Protein AF-R5NSR8-F1 (afdb_monomer_lite)

Sequence (95 aa):
MESEKLISYSVSPELLKSINMSAEELDNYLKEKMGTIYYLGDNPVTRGEHANCIEMCKDKYTDSDGNKIKGRGACKANCWVDTIVEVLKSIAQVA

Secondary structure (DSSP, 8-state):
------------HHHHHHTT--HHHHHHHHHHHH--EEEETTEEEE-SHHHHHHHHHHHHTB-TTSPBPTTHHHHHHHHHHHHHHHHHHHHHHH-

Foldseek 3Di:
DDDPDPPDDDDDPVLCVLLVHDPVRVVVVCCAACFDQDCPDPDGDGPHPLVVQLVVLQVVQADPVRDGHPPSVVSNVVSVVVSVVVSVVSSVVSD

Radius of gyration: 15.85 Å; chains: 1; bounding box: 38×28×38 Å

pLDDT: mean 74.24, std 16.62, range [34.56, 95.94]

Structure (mmCIF, N/CA/C/O backbone):
data_AF-R5NSR8-F1
#
_entry.id   AF-R5NSR8-F1
#
loop_
_atom_site.group_PDB
_atom_site.id
_atom_site.type_symbol
_atom_site.label_atom_id
_atom_site.label_alt_id
_atom_site.label_comp_id
_atom_site.label_asym_id
_atom_site.label_entity_id
_atom_site.label_seq_id
_atom_site.pdbx_PDB_ins_code
_atom_site.Cartn_x
_atom_site.Cartn_y
_atom_site.Cartn_z
_atom_site.occupancy
_atom_site.B_iso_or_equiv
_atom_site.auth_seq_id
_atom_site.auth_comp_id
_atom_site.auth_asym_id
_atom_site.auth_atom_id
_atom_site.pdbx_PDB_model_num
ATOM 1 N N . MET A 1 1 ? 8.046 17.021 -10.088 1.00 34.56 1 MET A N 1
ATOM 2 C CA . MET A 1 1 ? 6.894 16.103 -10.169 1.00 34.56 1 MET A CA 1
ATOM 3 C C . MET A 1 1 ? 6.358 16.003 -8.756 1.00 34.56 1 MET A C 1
ATOM 5 O O . MET A 1 1 ? 7.023 15.402 -7.922 1.00 34.56 1 MET A O 1
ATOM 9 N N . GLU A 1 2 ? 5.296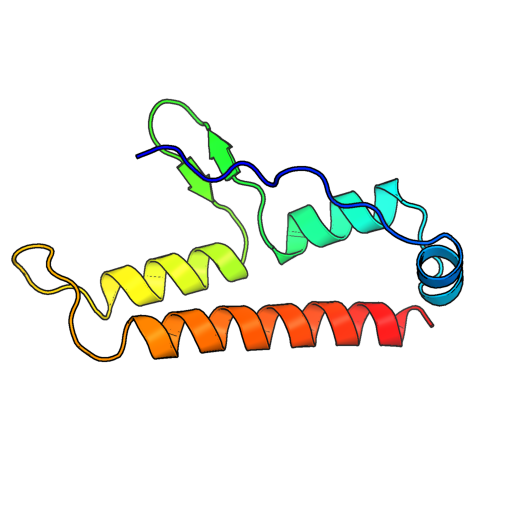 16.746 -8.448 1.00 39.72 2 GLU A N 1
ATOM 10 C CA . GLU A 1 2 ? 4.698 16.753 -7.109 1.00 39.72 2 GLU A CA 1
ATOM 11 C C . GLU A 1 2 ? 4.224 15.338 -6.784 1.00 39.72 2 GLU A C 1
ATOM 13 O O . GLU A 1 2 ? 3.415 14.757 -7.501 1.00 39.72 2 GLU A O 1
ATOM 18 N N . SER A 1 3 ? 4.795 14.753 -5.736 1.00 42.62 3 SER A N 1
ATOM 19 C CA . SER A 1 3 ? 4.250 13.563 -5.101 1.00 42.62 3 SER A CA 1
ATOM 20 C C . SER A 1 3 ? 2.825 13.888 -4.671 1.00 42.62 3 SER A C 1
ATOM 22 O O . SER A 1 3 ? 2.640 14.798 -3.858 1.00 42.62 3 SER A O 1
ATOM 24 N N . GLU A 1 4 ? 1.841 13.174 -5.214 1.00 43.44 4 GLU A N 1
ATOM 25 C CA . GLU A 1 4 ? 0.463 13.209 -4.732 1.00 43.44 4 GLU A CA 1
ATOM 26 C C . GLU A 1 4 ? 0.484 12.833 -3.245 1.00 43.44 4 GLU A C 1
ATOM 28 O O . GLU A 1 4 ? 0.555 11.665 -2.864 1.00 43.44 4 GLU A O 1
ATOM 33 N N . LYS A 1 5 ? 0.511 13.857 -2.383 1.00 42.22 5 LYS A N 1
ATOM 34 C CA . LYS A 1 5 ? 0.212 13.718 -0.961 1.00 42.22 5 LYS A CA 1
ATOM 35 C C . LYS A 1 5 ? -1.142 13.031 -0.892 1.00 42.22 5 LYS A C 1
ATOM 37 O O . LYS A 1 5 ? -2.056 13.482 -1.570 1.00 42.22 5 LYS A O 1
ATOM 42 N N . LEU A 1 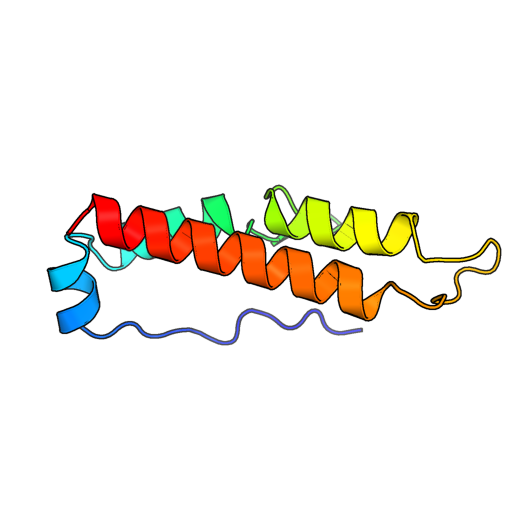6 ? -1.281 11.994 -0.068 1.00 46.19 6 LEU A N 1
ATOM 43 C CA . LEU A 1 6 ? -2.593 11.478 0.321 1.00 46.19 6 LEU A CA 1
ATOM 44 C C . LEU A 1 6 ? -3.443 12.669 0.787 1.00 46.19 6 LEU A C 1
ATOM 46 O O . LEU A 1 6 ? -3.215 13.237 1.857 1.00 46.19 6 LEU A O 1
ATOM 50 N N . ILE A 1 7 ? -4.356 13.101 -0.082 1.00 50.16 7 ILE A N 1
ATOM 51 C CA . ILE A 1 7 ? -5.238 14.245 0.119 1.00 50.16 7 ILE A CA 1
ATOM 52 C C . ILE A 1 7 ? -6.341 13.734 1.042 1.00 50.16 7 ILE A C 1
ATOM 54 O O . ILE A 1 7 ? -7.371 13.314 0.550 1.00 50.16 7 ILE A O 1
ATOM 58 N N . SER A 1 8 ? -6.065 13.639 2.347 1.00 54.91 8 SER A N 1
ATOM 59 C CA . SER A 1 8 ? -7.011 13.341 3.442 1.00 54.91 8 SER A CA 1
ATOM 60 C C . SER A 1 8 ? -8.131 12.322 3.145 1.00 54.91 8 SER A C 1
ATOM 62 O O . SER A 1 8 ? -9.087 12.617 2.432 1.00 54.91 8 SER A O 1
ATOM 64 N N . TYR A 1 9 ? -8.109 11.163 3.797 1.00 66.50 9 TYR A N 1
ATOM 65 C CA . TYR A 1 9 ? -9.250 10.246 3.779 1.00 66.50 9 TYR A CA 1
ATOM 66 C C . TYR A 1 9 ? -10.129 10.455 5.022 1.00 66.50 9 TYR A C 1
ATOM 68 O O . TYR A 1 9 ? -9.653 10.893 6.069 1.00 66.50 9 TYR A O 1
ATOM 76 N N . SER A 1 10 ? -11.418 10.144 4.906 1.00 65.69 10 SER A N 1
ATOM 77 C CA . SER A 1 10 ? -12.342 10.052 6.034 1.00 65.69 10 SER A CA 1
ATOM 78 C C . SER A 1 10 ? -13.006 8.680 6.025 1.00 65.69 10 SER A C 1
ATOM 80 O O . SER A 1 10 ? -13.248 8.092 4.971 1.00 65.69 10 SER A O 1
ATOM 82 N N . VAL A 1 11 ? -13.255 8.146 7.216 1.00 76.50 11 VAL A N 1
ATOM 83 C CA . VAL A 1 11 ? -13.817 6.807 7.418 1.00 76.50 11 VAL A CA 1
ATOM 84 C C . VAL A 1 11 ? -15.113 6.964 8.193 1.00 76.50 11 VAL A C 1
ATOM 86 O O . VAL A 1 11 ? -15.170 7.744 9.145 1.00 76.50 11 VAL A O 1
ATOM 89 N N . SER A 1 12 ? -16.166 6.264 7.773 1.00 80.62 12 SER A N 1
ATOM 90 C CA . SER A 1 12 ? -17.456 6.372 8.451 1.00 80.62 12 SER A CA 1
ATOM 91 C C . SER A 1 12 ? -17.418 5.681 9.827 1.00 80.62 12 SER A C 1
ATOM 93 O O . SER A 1 12 ? -16.724 4.668 9.988 1.00 80.62 12 SER A O 1
ATOM 95 N N . PRO A 1 13 ? -18.165 6.182 10.830 1.00 81.56 13 PRO A N 1
ATOM 96 C CA . PRO A 1 13 ? -18.256 5.542 12.144 1.00 81.56 13 PRO A CA 1
ATOM 97 C C . PRO A 1 13 ? -18.754 4.092 12.084 1.00 81.56 13 PRO A C 1
ATOM 99 O O . PRO A 1 13 ? -18.352 3.263 12.896 1.00 81.56 13 PRO A O 1
ATOM 102 N N . GLU A 1 14 ? -19.614 3.769 11.116 1.00 82.44 14 GLU A N 1
ATOM 103 C CA . GLU A 1 14 ? -20.147 2.422 10.899 1.00 82.44 14 GLU A CA 1
ATOM 104 C C . GLU A 1 14 ? -19.052 1.457 10.456 1.00 82.44 14 GLU A C 1
ATOM 106 O O . GLU A 1 14 ? -19.025 0.319 10.924 1.00 82.44 14 GLU A O 1
ATOM 111 N N . LEU A 1 15 ? -18.135 1.907 9.594 1.00 78.50 15 LEU A N 1
ATOM 112 C CA . LEU A 1 15 ? -16.995 1.101 9.182 1.00 78.50 15 LEU A CA 1
ATOM 113 C C . LEU A 1 15 ? -16.057 0.870 10.369 1.00 78.50 15 LEU A C 1
ATOM 115 O O . LEU A 1 15 ? -15.765 -0.280 10.663 1.00 78.50 15 LEU A O 1
ATOM 119 N N . LEU A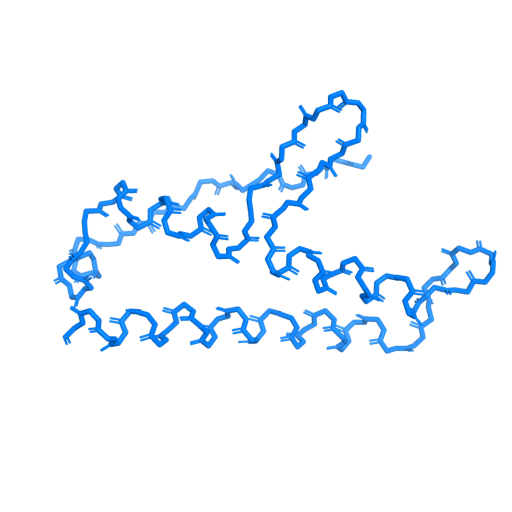 1 16 ? -15.682 1.919 11.111 1.00 82.00 16 LEU A N 1
ATOM 120 C CA . LEU A 1 16 ? -14.843 1.801 12.317 1.00 82.00 16 LEU A CA 1
ATOM 121 C C . LEU A 1 16 ? -15.435 0.828 13.348 1.00 82.00 16 LEU A C 1
ATOM 123 O O . LEU A 1 16 ? -14.731 -0.018 13.895 1.00 82.00 16 LEU A O 1
ATOM 127 N N . LYS A 1 17 ? -16.755 0.898 13.556 1.00 82.06 17 LYS A N 1
ATOM 128 C CA . LYS A 1 17 ? -17.485 -0.037 14.416 1.00 82.06 17 LYS A CA 1
ATOM 129 C C . LYS A 1 17 ? -17.464 -1.467 13.872 1.00 82.06 17 LYS A C 1
ATOM 131 O O . LYS A 1 17 ? -17.313 -2.398 14.653 1.00 82.06 17 LYS A O 1
ATOM 136 N N . SER A 1 18 ? -17.635 -1.639 12.563 1.00 79.25 18 SER A N 1
ATOM 137 C CA . SER A 1 18 ? -17.666 -2.962 11.921 1.00 79.25 18 SER A CA 1
ATOM 138 C C . SER A 1 18 ? -16.306 -3.649 11.942 1.00 79.25 18 SER A C 1
ATOM 140 O O . SER A 1 18 ? -16.248 -4.864 12.035 1.00 79.25 18 SER A O 1
ATOM 142 N N . ILE A 1 19 ? -15.223 -2.875 11.869 1.00 79.56 19 ILE A N 1
ATOM 143 C CA . ILE A 1 19 ? -13.850 -3.389 11.898 1.00 79.56 19 ILE A CA 1
ATOM 144 C C . ILE A 1 19 ? -13.240 -3.345 13.297 1.00 79.56 19 ILE A C 1
ATOM 146 O O . ILE A 1 19 ? -12.040 -3.533 13.415 1.00 79.56 19 ILE A O 1
ATOM 150 N N . ASN A 1 20 ? -14.028 -3.010 14.325 1.00 84.00 20 ASN A N 1
ATOM 151 C CA . ASN A 1 20 ? -13.609 -2.876 15.722 1.00 84.00 20 ASN A CA 1
ATOM 152 C C . ASN A 1 20 ? -12.243 -2.173 15.910 1.00 84.00 20 ASN A C 1
ATOM 154 O O . ASN A 1 20 ? -11.407 -2.612 16.697 1.00 84.00 20 ASN A O 1
ATOM 158 N N . MET A 1 21 ? -12.021 -1.079 15.173 1.00 83.81 21 MET A N 1
ATOM 159 C CA . MET A 1 21 ? -10.828 -0.234 15.284 1.00 83.81 21 MET A CA 1
ATOM 160 C C . MET A 1 21 ? -11.240 1.216 15.502 1.00 83.81 21 MET A C 1
ATOM 162 O O . MET A 1 21 ? -12.204 1.712 14.912 1.00 83.81 21 MET A O 1
ATOM 166 N N . SER A 1 22 ? -10.465 1.932 16.305 1.00 86.31 22 SER A N 1
ATOM 167 C CA . SER A 1 22 ? -10.476 3.390 16.299 1.00 86.31 22 SER A CA 1
ATOM 168 C C . SER A 1 22 ? -9.923 3.935 14.978 1.00 86.31 22 SER A C 1
ATOM 170 O O . SER A 1 22 ? -9.216 3.255 14.231 1.00 86.31 22 SER A O 1
ATOM 172 N N . ALA A 1 23 ? -10.223 5.202 14.689 1.00 80.19 23 ALA A N 1
ATOM 173 C CA . ALA A 1 23 ? -9.680 5.876 13.511 1.00 80.19 23 ALA A CA 1
ATOM 174 C C . ALA A 1 23 ? -8.139 5.907 13.514 1.00 80.19 23 ALA A C 1
ATOM 176 O O . ALA A 1 23 ? -7.527 5.799 12.457 1.00 80.19 23 ALA A O 1
ATOM 177 N N . GLU A 1 24 ? -7.518 6.021 14.692 1.00 83.44 24 GLU A N 1
ATOM 178 C CA . GLU A 1 24 ? -6.061 6.017 14.849 1.00 83.44 24 GLU A CA 1
ATOM 179 C C . GLU A 1 24 ? -5.455 4.629 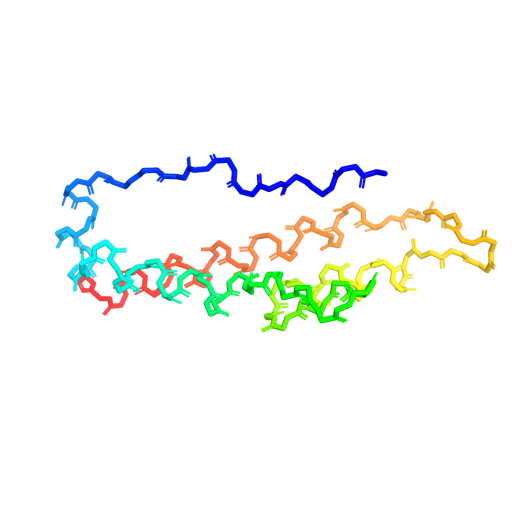14.601 1.00 83.44 24 GLU A C 1
ATOM 181 O O . GLU A 1 24 ? -4.443 4.511 13.912 1.00 83.44 24 GLU A O 1
ATOM 186 N N . GLU A 1 25 ? -6.083 3.564 15.108 1.00 81.56 25 GLU A N 1
ATOM 187 C CA . GLU A 1 25 ? -5.640 2.187 14.852 1.00 81.56 25 GLU A CA 1
ATOM 188 C C . GLU A 1 25 ? -5.728 1.841 13.367 1.00 81.56 25 GLU A C 1
ATOM 190 O O . GLU A 1 25 ? -4.771 1.305 12.808 1.00 81.56 25 GLU A O 1
ATOM 195 N N . LEU A 1 26 ? -6.829 2.215 12.709 1.00 79.00 26 LEU A N 1
ATOM 196 C CA . LEU A 1 26 ? -6.977 2.038 11.268 1.00 79.00 26 LEU A CA 1
ATOM 197 C C . LEU A 1 26 ? -5.930 2.846 10.487 1.00 79.00 26 LEU A C 1
ATOM 199 O O . LEU A 1 26 ? -5.355 2.336 9.529 1.00 79.00 26 LEU A O 1
ATOM 203 N N . ASP A 1 27 ? -5.649 4.086 10.891 1.00 77.62 27 ASP A N 1
ATOM 204 C CA . ASP A 1 27 ? -4.641 4.925 10.240 1.00 77.62 27 ASP A CA 1
ATOM 205 C C . ASP A 1 27 ? -3.239 4.318 10.340 1.00 77.62 27 ASP A C 1
ATOM 207 O O . ASP A 1 27 ? -2.535 4.197 9.337 1.00 77.62 27 ASP A O 1
ATOM 211 N N . ASN A 1 28 ? -2.850 3.867 11.532 1.00 76.44 28 ASN A N 1
ATOM 212 C CA . ASN A 1 28 ? -1.576 3.185 11.740 1.00 76.44 28 ASN A CA 1
ATOM 213 C C . ASN A 1 28 ? -1.502 1.872 10.950 1.00 76.44 28 ASN A C 1
ATOM 215 O O . ASN A 1 28 ? -0.474 1.591 10.331 1.00 76.44 28 ASN A O 1
ATOM 219 N N . TYR A 1 29 ? -2.601 1.117 10.897 1.00 75.50 29 TYR A N 1
ATOM 220 C CA . TYR A 1 29 ? -2.698 -0.113 10.118 1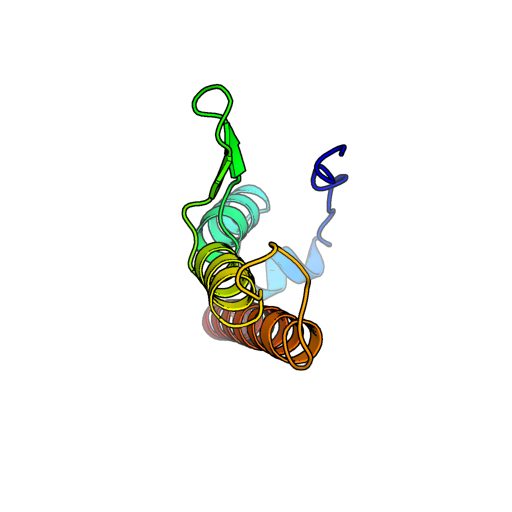.00 75.50 29 TYR A CA 1
ATOM 221 C C . TYR A 1 29 ? -2.509 0.133 8.614 1.00 75.50 29 TYR A C 1
ATOM 223 O O . TYR A 1 29 ? -1.694 -0.519 7.957 1.00 75.50 29 TYR A O 1
ATOM 231 N N . LEU A 1 30 ? -3.220 1.117 8.058 1.00 74.75 30 LEU A N 1
ATOM 232 C CA . LEU A 1 30 ? -3.097 1.496 6.651 1.00 74.75 30 LEU A CA 1
ATOM 233 C C . LEU A 1 30 ? -1.692 2.014 6.333 1.00 74.75 30 LEU A C 1
ATOM 235 O O . LEU A 1 30 ? -1.139 1.670 5.289 1.00 74.75 30 LEU A O 1
ATOM 239 N N . LYS A 1 31 ? -1.079 2.790 7.232 1.00 73.44 31 LYS A N 1
ATOM 240 C CA . LYS A 1 31 ? 0.312 3.246 7.091 1.00 73.44 31 LYS A CA 1
ATOM 241 C C . LYS A 1 31 ? 1.304 2.084 7.061 1.00 73.44 31 LYS A C 1
ATOM 243 O O . LYS A 1 31 ? 2.224 2.111 6.249 1.00 73.44 31 LYS A O 1
ATOM 248 N N . GLU A 1 32 ? 1.113 1.063 7.896 1.00 71.69 32 GLU A N 1
ATOM 249 C CA . GLU A 1 32 ? 1.942 -0.147 7.889 1.00 71.69 32 GLU A CA 1
ATOM 250 C C . GLU A 1 32 ? 1.788 -0.922 6.570 1.00 71.69 32 GLU A C 1
ATOM 252 O O . GLU A 1 32 ? 2.783 -1.242 5.917 1.00 71.69 32 GLU A O 1
ATOM 257 N N . LYS A 1 33 ? 0.548 -1.201 6.147 1.00 70.06 33 LYS A N 1
ATOM 258 C CA . LYS A 1 33 ? 0.275 -2.076 4.994 1.00 70.06 33 LYS A CA 1
ATOM 259 C C . LYS A 1 33 ? 0.477 -1.408 3.641 1.00 70.06 33 LYS A C 1
ATOM 261 O O . LYS A 1 33 ? 1.036 -2.015 2.729 1.00 70.06 33 LYS A O 1
ATOM 266 N N . MET A 1 34 ? 0.051 -0.157 3.495 1.00 68.75 34 MET A N 1
ATOM 267 C CA . MET A 1 34 ? 0.246 0.593 2.250 1.00 68.75 34 MET A CA 1
ATOM 268 C C . MET A 1 34 ? 1.649 1.207 2.160 1.00 68.75 34 MET A C 1
ATOM 270 O O . MET A 1 34 ? 2.116 1.536 1.068 1.00 68.75 34 MET A O 1
ATOM 274 N N . GLY A 1 35 ? 2.342 1.310 3.296 1.00 62.22 35 GLY A N 1
ATOM 275 C CA . GLY A 1 35 ? 3.616 1.993 3.431 1.00 62.22 35 GLY A CA 1
ATOM 276 C C . GLY A 1 35 ? 3.444 3.500 3.596 1.00 62.22 35 GLY A C 1
ATOM 277 O O . GLY A 1 35 ? 2.716 4.165 2.860 1.00 62.22 35 GLY A O 1
ATOM 278 N N . THR A 1 36 ? 4.178 4.070 4.541 1.00 55.12 36 THR A N 1
ATOM 279 C CA . THR A 1 36 ? 4.392 5.512 4.647 1.00 55.12 36 THR A CA 1
ATOM 280 C C . THR A 1 36 ? 5.546 5.939 3.742 1.00 55.12 36 THR A C 1
ATOM 282 O O . THR A 1 36 ? 6.609 5.313 3.709 1.00 55.12 36 THR A O 1
ATOM 285 N N . ILE A 1 37 ? 5.356 7.038 3.008 1.00 52.81 37 ILE A N 1
ATOM 286 C CA . ILE A 1 37 ? 6.462 7.754 2.366 1.00 52.81 37 ILE A CA 1
ATOM 287 C C . ILE A 1 37 ? 7.216 8.483 3.483 1.00 52.81 37 ILE A C 1
ATOM 289 O O . ILE A 1 37 ? 6.727 9.486 4.005 1.00 52.81 37 ILE A O 1
ATOM 293 N N . TYR A 1 38 ? 8.397 7.995 3.859 1.00 49.06 38 TYR A N 1
ATOM 294 C CA . TYR A 1 38 ? 9.327 8.767 4.679 1.00 49.06 38 TYR A CA 1
ATOM 295 C C . TYR A 1 38 ? 10.245 9.561 3.753 1.00 49.06 38 TYR A C 1
ATOM 297 O O . TYR A 1 38 ? 10.938 8.986 2.915 1.00 49.06 38 TYR A O 1
ATOM 305 N N . TYR A 1 39 ? 10.291 10.880 3.917 1.00 44.84 39 TYR A N 1
ATOM 306 C CA . TYR A 1 39 ? 11.353 11.690 3.323 1.00 44.84 39 TYR A CA 1
ATOM 307 C C . TYR A 1 39 ? 12.550 11.671 4.276 1.00 44.84 39 TYR A C 1
ATOM 309 O O . TYR A 1 39 ? 12.577 12.398 5.267 1.00 44.84 39 TYR A O 1
ATOM 317 N N . LEU A 1 40 ? 13.527 10.805 4.002 1.00 42.72 40 LEU A N 1
ATOM 318 C CA . LEU A 1 40 ? 14.855 10.867 4.616 1.00 42.72 40 LEU A CA 1
ATOM 319 C C . LEU A 1 40 ? 15.776 11.594 3.627 1.00 42.72 40 LEU A C 1
ATOM 321 O O . LEU A 1 40 ? 16.473 10.968 2.831 1.00 42.72 40 LEU A O 1
ATOM 325 N N . GLY A 1 41 ? 15.724 12.928 3.638 1.00 59.03 41 GLY A N 1
ATOM 326 C CA . GLY A 1 41 ? 16.417 13.767 2.651 1.00 59.03 41 GLY A CA 1
ATOM 327 C C . GLY A 1 41 ? 15.729 13.757 1.279 1.00 59.03 41 GLY A C 1
ATOM 328 O O . GLY A 1 41 ? 14.504 13.687 1.203 1.00 59.03 41 GLY A O 1
ATOM 329 N N . ASP A 1 42 ? 16.512 13.811 0.198 1.00 46.88 42 ASP A N 1
ATOM 330 C CA . ASP A 1 42 ? 16.009 13.915 -1.187 1.00 46.88 42 ASP A CA 1
ATOM 331 C C . ASP A 1 42 ? 15.454 12.599 -1.759 1.00 46.88 42 ASP A C 1
ATOM 333 O O . ASP A 1 42 ? 14.936 12.568 -2.877 1.00 46.88 42 ASP A O 1
ATOM 337 N N . ASN A 1 43 ? 15.542 11.502 -1.002 1.00 43.03 43 ASN A N 1
ATOM 338 C CA . ASN A 1 43 ? 15.085 10.191 -1.439 1.00 43.03 43 ASN A CA 1
ATOM 339 C C . ASN A 1 43 ? 13.826 9.785 -0.660 1.00 43.03 43 ASN A C 1
ATOM 341 O O . ASN A 1 43 ? 13.896 9.610 0.562 1.00 43.03 43 ASN A O 1
ATOM 345 N N . PRO A 1 44 ? 12.674 9.601 -1.330 1.00 50.66 44 PRO A N 1
ATOM 346 C CA . PRO A 1 44 ? 11.511 9.016 -0.686 1.00 50.66 44 PRO A CA 1
ATOM 347 C C . PRO A 1 44 ? 11.835 7.560 -0.342 1.00 50.66 44 PRO A C 1
ATOM 349 O O . PRO A 1 44 ? 11.946 6.708 -1.221 1.00 50.66 44 PRO A O 1
ATOM 352 N N . VAL A 1 45 ? 11.988 7.261 0.946 1.00 54.22 45 VAL A N 1
ATOM 353 C CA . VAL A 1 45 ? 12.098 5.887 1.427 1.00 54.22 45 VAL A CA 1
ATOM 354 C C . VAL A 1 45 ? 10.680 5.407 1.691 1.00 54.22 45 VAL A C 1
ATOM 356 O O . VAL A 1 45 ? 10.070 5.709 2.715 1.00 54.22 45 VAL A O 1
ATOM 359 N N . THR A 1 46 ? 10.126 4.679 0.732 1.00 53.19 46 THR A N 1
ATOM 360 C CA . THR A 1 46 ? 8.867 3.961 0.918 1.00 53.19 46 THR A CA 1
ATOM 361 C C . THR A 1 46 ? 9.196 2.603 1.534 1.00 53.19 46 THR A C 1
ATOM 363 O O . THR A 1 46 ? 9.905 1.811 0.924 1.00 53.19 46 THR A O 1
ATOM 366 N N . ARG A 1 47 ? 8.757 2.334 2.770 1.00 60.88 47 ARG A N 1
ATOM 367 C CA . ARG A 1 47 ? 8.995 1.041 3.452 1.00 60.88 47 ARG A CA 1
ATOM 368 C C . ARG A 1 47 ? 7.686 0.314 3.756 1.00 60.88 47 ARG A C 1
ATOM 370 O O . ARG A 1 47 ? 7.363 0.088 4.913 1.00 60.88 47 ARG A O 1
ATOM 377 N N . GLY A 1 48 ? 6.944 -0.051 2.715 1.00 68.06 48 GLY A N 1
ATOM 378 C CA . GLY A 1 48 ? 5.773 -0.928 2.819 1.00 68.06 48 GLY A CA 1
ATOM 379 C C . GLY A 1 48 ? 5.716 -1.902 1.647 1.00 68.06 48 GLY A C 1
ATOM 380 O O . GLY A 1 48 ? 6.274 -1.620 0.584 1.00 68.06 48 GLY A O 1
ATOM 381 N N . GLU A 1 49 ? 5.058 -3.047 1.834 1.00 76.44 49 GLU A N 1
ATOM 382 C CA . GLU A 1 49 ? 4.981 -4.113 0.822 1.00 76.44 49 GLU A CA 1
ATOM 383 C C . GLU A 1 49 ? 4.380 -3.614 -0.498 1.00 76.44 49 GLU A C 1
ATOM 385 O O . GLU A 1 49 ? 4.911 -3.910 -1.571 1.00 76.44 49 GLU A O 1
ATOM 390 N N . HIS A 1 50 ? 3.345 -2.770 -0.425 1.00 82.44 50 HIS A N 1
ATOM 391 C CA . HIS A 1 50 ? 2.742 -2.158 -1.607 1.00 82.44 50 HIS A CA 1
ATOM 392 C C . HIS A 1 50 ? 3.749 -1.308 -2.393 1.00 82.44 50 HIS A C 1
ATOM 394 O O . HIS A 1 50 ? 3.918 -1.477 -3.600 1.00 82.44 50 HIS A O 1
ATOM 400 N N . ALA A 1 51 ? 4.459 -0.406 -1.718 1.00 79.75 51 ALA A N 1
ATOM 401 C CA . ALA A 1 51 ? 5.401 0.479 -2.387 1.00 79.75 51 ALA A CA 1
ATOM 402 C C . ALA A 1 51 ? 6.601 -0.273 -2.982 1.00 79.75 51 ALA A C 1
ATOM 404 O O . ALA A 1 51 ? 7.018 0.032 -4.101 1.00 79.75 51 ALA A O 1
ATOM 405 N N . ASN A 1 52 ? 7.089 -1.309 -2.290 1.00 82.81 52 ASN A N 1
ATOM 406 C CA . ASN A 1 52 ? 8.098 -2.218 -2.832 1.00 82.81 52 ASN A CA 1
ATOM 407 C C . ASN A 1 52 ? 7.595 -2.895 -4.113 1.00 82.81 52 ASN A C 1
ATOM 409 O O . ASN A 1 52 ? 8.318 -2.943 -5.106 1.00 82.81 52 ASN A O 1
ATOM 413 N N . CYS A 1 53 ? 6.339 -3.353 -4.133 1.00 86.88 53 CYS A N 1
ATOM 414 C CA . CYS A 1 53 ? 5.721 -3.914 -5.335 1.00 86.88 53 CYS A CA 1
ATOM 415 C C . CYS A 1 53 ? 5.703 -2.895 -6.492 1.00 86.88 53 CYS A C 1
ATOM 417 O O . CYS A 1 53 ? 6.077 -3.219 -7.622 1.00 86.88 53 CYS A O 1
ATOM 419 N N . ILE A 1 54 ? 5.345 -1.635 -6.218 1.00 87.94 54 ILE A N 1
ATOM 420 C CA . ILE A 1 54 ? 5.315 -0.567 -7.229 1.00 87.94 54 ILE A CA 1
ATOM 421 C C . ILE A 1 54 ? 6.710 -0.258 -7.797 1.00 87.94 54 ILE A C 1
ATOM 423 O O . ILE A 1 54 ? 6.829 -0.079 -9.018 1.00 87.94 54 ILE A O 1
ATOM 427 N N . GLU A 1 55 ? 7.751 -0.204 -6.959 1.00 87.06 55 GLU A N 1
ATOM 428 C CA . GLU A 1 55 ? 9.133 0.002 -7.418 1.00 87.06 55 GLU A CA 1
ATOM 429 C C . GLU A 1 55 ? 9.653 -1.212 -8.196 1.00 87.06 55 GLU A C 1
ATOM 431 O O . GLU A 1 55 ? 10.182 -1.042 -9.291 1.00 87.06 55 GLU A O 1
ATOM 436 N N . MET A 1 56 ? 9.362 -2.442 -7.764 1.00 89.44 56 MET A N 1
ATOM 437 C CA . MET A 1 56 ? 9.691 -3.640 -8.549 1.00 89.44 56 MET A CA 1
ATOM 438 C C . MET A 1 56 ? 9.039 -3.624 -9.938 1.00 89.44 56 MET A C 1
ATOM 440 O O . MET A 1 56 ? 9.649 -4.032 -10.928 1.00 89.44 56 MET A O 1
ATOM 444 N N . CYS A 1 57 ? 7.806 -3.119 -10.056 1.00 91.25 57 CYS A N 1
ATOM 445 C CA . CYS A 1 57 ? 7.164 -2.925 -11.355 1.00 91.25 57 CYS A CA 1
ATOM 446 C C . CYS A 1 57 ? 7.866 -1.870 -12.216 1.00 91.25 57 CYS A C 1
ATOM 448 O O . CYS A 1 57 ? 7.806 -1.940 -13.443 1.00 91.25 57 CYS A O 1
ATOM 450 N N . LYS A 1 58 ? 8.484 -0.856 -11.609 1.00 88.50 58 LYS A N 1
ATOM 451 C CA . LYS A 1 58 ? 9.302 0.119 -12.330 1.00 88.50 58 LYS A CA 1
ATOM 452 C C . LYS A 1 58 ? 10.595 -0.535 -12.800 1.00 88.50 58 LYS A C 1
ATOM 454 O O . LYS A 1 58 ? 10.842 -0.476 -13.997 1.00 88.50 58 LYS A O 1
ATOM 459 N N . ASP A 1 59 ? 11.317 -1.229 -11.934 1.00 90.31 59 ASP A N 1
ATOM 460 C CA . ASP A 1 59 ? 12.588 -1.873 -12.282 1.00 90.31 59 ASP A CA 1
ATOM 461 C C . ASP A 1 59 ? 12.417 -2.934 -13.374 1.00 90.31 59 ASP A C 1
ATOM 463 O O . ASP A 1 59 ? 13.169 -2.975 -14.342 1.00 90.31 59 ASP A O 1
ATOM 467 N N . LYS A 1 60 ? 11.365 -3.755 -13.280 1.00 93.88 60 LYS A N 1
ATOM 468 C CA . LYS A 1 60 ? 11.087 -4.827 -14.246 1.00 93.88 60 LYS A CA 1
ATOM 469 C C . LYS A 1 60 ? 10.599 -4.328 -15.608 1.00 93.88 60 LYS A C 1
ATOM 471 O O . LYS A 1 60 ? 10.779 -5.014 -16.611 1.00 93.88 60 LYS A O 1
ATOM 476 N N . TYR A 1 61 ? 9.918 -3.183 -15.641 1.00 95.31 61 TYR A N 1
ATOM 477 C CA . TYR A 1 61 ? 9.266 -2.661 -16.845 1.00 95.31 61 TYR A CA 1
ATOM 478 C C . TYR A 1 61 ? 9.756 -1.257 -17.216 1.00 95.31 61 TYR A C 1
ATOM 480 O O . TYR A 1 61 ? 8.970 -0.403 -17.653 1.00 95.31 61 TYR A O 1
ATOM 488 N N . THR A 1 6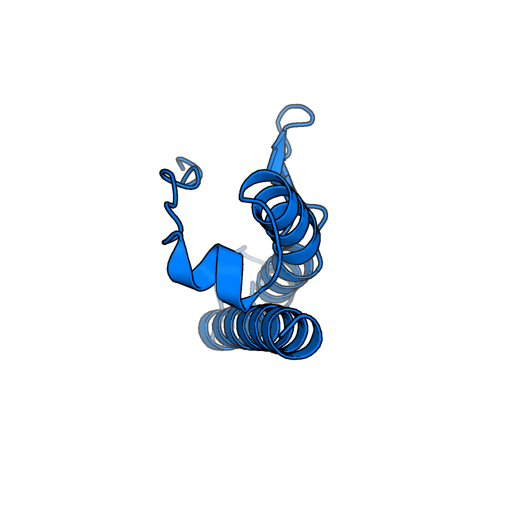2 ? 11.061 -1.049 -17.078 1.00 93.75 62 THR A N 1
ATOM 489 C CA . THR A 1 62 ? 11.788 0.104 -17.606 1.00 93.75 62 THR A CA 1
ATOM 490 C C . THR A 1 62 ? 12.947 -0.410 -18.459 1.00 93.75 62 THR A C 1
ATOM 492 O O . THR A 1 62 ? 13.600 -1.377 -18.075 1.00 93.75 62 THR A O 1
ATOM 495 N N . ASP A 1 63 ? 13.153 0.165 -19.641 1.00 92.44 63 ASP A N 1
ATOM 496 C CA . ASP A 1 63 ? 14.291 -0.188 -20.495 1.00 92.44 63 ASP A CA 1
ATOM 497 C C . ASP A 1 63 ? 15.589 0.507 -20.051 1.00 92.44 63 ASP A C 1
ATOM 499 O O . ASP A 1 63 ? 15.614 1.280 -19.091 1.00 92.44 63 ASP A O 1
ATOM 503 N N . SER A 1 64 ? 16.688 0.209 -20.745 1.00 92.81 64 SER A N 1
ATOM 504 C CA . SER A 1 64 ? 18.011 0.781 -20.467 1.00 92.81 64 SER A CA 1
ATOM 505 C C . SER A 1 64 ? 18.065 2.304 -20.586 1.00 92.81 64 SER A C 1
ATOM 507 O O . SER A 1 64 ? 18.925 2.922 -19.965 1.00 92.81 64 SER A O 1
ATOM 509 N N . ASP A 1 65 ? 17.146 2.903 -21.345 1.00 92.75 65 ASP A N 1
ATOM 510 C CA . ASP A 1 65 ? 17.068 4.348 -21.569 1.00 92.75 65 ASP A CA 1
ATOM 511 C C . ASP A 1 65 ? 16.140 5.037 -20.553 1.00 92.75 65 ASP A C 1
ATOM 513 O O . ASP A 1 65 ? 15.920 6.248 -20.611 1.00 92.75 65 ASP A O 1
ATOM 517 N N . GLY A 1 66 ? 15.582 4.278 -19.603 1.00 89.31 66 GLY A N 1
ATOM 518 C CA . GLY A 1 66 ? 14.680 4.791 -18.577 1.00 89.31 66 GLY A CA 1
ATOM 519 C C . GLY A 1 66 ? 13.218 4.901 -19.022 1.00 89.31 66 GLY A C 1
ATOM 520 O O . GLY A 1 66 ? 12.389 5.427 -18.270 1.00 89.31 66 GLY A O 1
ATOM 521 N N . ASN A 1 67 ? 12.855 4.394 -20.203 1.00 92.75 67 ASN A N 1
ATOM 522 C CA . ASN A 1 67 ? 11.489 4.469 -20.705 1.00 92.75 67 ASN A CA 1
ATOM 523 C C . ASN A 1 67 ? 10.629 3.312 -20.199 1.00 92.75 67 ASN A C 1
ATOM 525 O O . ASN A 1 67 ? 11.055 2.171 -20.030 1.00 92.75 67 ASN A O 1
ATOM 529 N N . LYS A 1 68 ? 9.348 3.613 -19.974 1.00 92.62 68 LYS A N 1
ATOM 530 C CA . LYS A 1 68 ? 8.346 2.620 -19.581 1.00 92.62 68 LYS A CA 1
ATOM 531 C C . LYS A 1 68 ? 8.088 1.647 -20.732 1.00 92.62 68 LYS A C 1
ATOM 533 O O . LYS A 1 68 ? 7.606 2.060 -21.784 1.00 92.62 68 LYS A O 1
ATOM 538 N N . ILE A 1 69 ? 8.240 0.351 -20.467 1.00 95.75 69 ILE A N 1
ATOM 539 C CA . ILE A 1 69 ? 7.865 -0.709 -21.412 1.00 95.75 69 ILE A CA 1
ATOM 540 C C . ILE A 1 69 ? 6.494 -1.326 -21.088 1.00 95.75 69 ILE A C 1
ATOM 542 O O . ILE A 1 69 ? 5.893 -1.111 -20.023 1.00 95.75 69 ILE A O 1
ATOM 546 N N . LYS A 1 70 ? 5.955 -2.087 -22.051 1.00 95.94 70 LYS A N 1
ATOM 547 C CA . LYS A 1 70 ? 4.647 -2.751 -21.944 1.00 95.94 70 LYS A CA 1
ATOM 548 C C . LYS A 1 70 ? 4.623 -3.700 -20.740 1.00 95.94 70 LYS A C 1
ATOM 550 O O . LYS A 1 70 ? 5.534 -4.492 -20.553 1.00 95.94 70 LYS A O 1
ATOM 555 N N . GLY A 1 71 ? 3.550 -3.633 -19.948 1.00 93.31 71 GLY A N 1
ATOM 556 C CA . GLY A 1 71 ? 3.350 -4.474 -18.757 1.00 93.31 71 GLY A CA 1
ATOM 557 C C . GLY A 1 71 ? 3.469 -3.729 -17.424 1.00 93.31 71 GLY A C 1
ATOM 558 O O . GLY A 1 71 ? 2.847 -4.150 -16.451 1.00 93.31 71 GLY A O 1
ATOM 559 N N . ARG A 1 72 ? 4.121 -2.554 -17.384 1.00 91.56 72 ARG A N 1
ATOM 560 C CA . ARG A 1 72 ? 4.253 -1.757 -16.145 1.00 91.56 72 ARG A CA 1
ATOM 561 C C . ARG A 1 72 ? 2.910 -1.383 -15.514 1.00 91.56 72 ARG A C 1
ATOM 563 O O . ARG A 1 72 ? 2.776 -1.398 -14.299 1.00 91.56 72 ARG A O 1
ATOM 570 N N . GLY A 1 73 ? 1.922 -1.033 -16.341 1.00 90.25 73 GLY A N 1
ATOM 571 C CA . GLY A 1 73 ? 0.580 -0.671 -15.867 1.00 90.25 73 GLY A CA 1
ATOM 572 C C . GLY A 1 73 ? -0.143 -1.847 -15.209 1.00 90.25 73 GLY A C 1
ATOM 573 O O . GLY A 1 73 ? -0.626 -1.710 -14.093 1.00 90.25 73 GLY A O 1
ATOM 574 N N . ALA A 1 74 ? -0.143 -3.010 -15.867 1.00 93.00 74 ALA A N 1
ATOM 575 C CA . ALA A 1 74 ? -0.753 -4.229 -15.335 1.00 93.00 74 ALA A CA 1
ATOM 576 C C . ALA A 1 74 ? -0.057 -4.705 -14.050 1.00 93.00 74 ALA A C 1
ATOM 578 O O . ALA A 1 74 ? -0.724 -5.076 -13.093 1.00 93.00 74 ALA A O 1
ATOM 579 N N . CYS A 1 75 ? 1.275 -4.611 -13.993 1.00 93.50 75 CYS A N 1
ATOM 580 C CA . CYS A 1 75 ? 2.037 -4.919 -12.785 1.00 93.50 75 CYS A CA 1
ATOM 581 C C . CYS A 1 75 ? 1.604 -4.043 -11.600 1.00 93.50 75 CYS A C 1
ATOM 583 O O . CYS A 1 75 ? 1.274 -4.561 -10.539 1.00 93.50 75 CYS A O 1
ATOM 585 N N . LYS A 1 76 ? 1.520 -2.719 -11.800 1.00 90.69 76 LYS A N 1
ATOM 586 C CA . LYS A 1 76 ? 1.064 -1.799 -10.748 1.00 90.69 76 LYS A CA 1
ATOM 587 C C . LYS A 1 76 ? -0.385 -2.055 -10.329 1.00 90.69 76 LYS A C 1
ATOM 589 O O . LYS A 1 76 ? -0.696 -1.930 -9.152 1.00 90.69 76 LYS A O 1
ATOM 594 N N . ALA A 1 77 ? -1.260 -2.401 -11.274 1.00 89.50 77 ALA A N 1
ATOM 595 C CA . ALA A 1 77 ? -2.646 -2.739 -10.968 1.00 89.50 77 ALA A CA 1
ATOM 596 C C . ALA A 1 77 ? -2.736 -3.972 -10.056 1.00 89.50 77 ALA A C 1
ATOM 598 O O . ALA A 1 77 ? -3.479 -3.936 -9.082 1.00 89.50 77 ALA A O 1
ATOM 599 N N . ASN A 1 78 ? -1.927 -5.007 -10.307 1.00 89.69 78 ASN A N 1
ATOM 600 C CA . ASN A 1 78 ? -1.857 -6.169 -9.419 1.00 89.69 78 ASN A CA 1
ATOM 601 C C . ASN A 1 78 ? -1.399 -5.786 -8.006 1.00 89.69 78 ASN A C 1
ATOM 603 O O . ASN A 1 78 ? -2.046 -6.200 -7.054 1.00 89.69 78 ASN A O 1
ATOM 607 N N . CYS A 1 79 ? -0.382 -4.926 -7.857 1.00 88.06 79 CYS A N 1
ATOM 608 C CA . CYS A 1 79 ? 0.031 -4.440 -6.532 1.00 88.06 79 CYS A CA 1
ATOM 609 C C . CYS A 1 79 ? -1.128 -3.780 -5.766 1.00 88.06 79 CYS A C 1
ATOM 611 O O . CYS A 1 79 ? -1.264 -3.965 -4.561 1.00 88.06 79 CYS A O 1
ATOM 613 N N . TRP A 1 80 ? -1.973 -3.006 -6.455 1.00 85.19 80 TRP A N 1
ATOM 614 C CA . TRP A 1 80 ? -3.158 -2.399 -5.842 1.00 85.19 80 TRP A CA 1
ATOM 615 C C . TRP A 1 80 ? -4.221 -3.429 -5.472 1.00 85.19 80 TRP A C 1
ATOM 617 O O . TRP A 1 80 ? -4.781 -3.341 -4.383 1.00 85.19 80 TRP A O 1
ATOM 627 N N . VAL A 1 81 ? -4.485 -4.403 -6.344 1.00 83.88 81 VAL A N 1
ATOM 628 C CA . VAL A 1 81 ? -5.440 -5.484 -6.063 1.00 83.88 81 VAL A CA 1
ATOM 629 C C . VAL A 1 81 ? -4.995 -6.290 -4.846 1.00 83.88 81 VAL A C 1
ATOM 631 O O . VAL A 1 81 ? -5.799 -6.484 -3.939 1.00 83.88 81 VAL A O 1
ATOM 634 N N . ASP A 1 82 ? -3.724 -6.688 -4.780 1.00 83.25 82 ASP A N 1
ATOM 635 C CA . ASP A 1 82 ? -3.179 -7.455 -3.656 1.00 83.25 82 ASP A CA 1
ATOM 636 C C . ASP A 1 82 ? -3.296 -6.668 -2.345 1.00 83.25 82 ASP A C 1
ATOM 638 O O . ASP A 1 82 ? -3.784 -7.187 -1.343 1.00 83.25 82 ASP A O 1
ATOM 642 N N . THR A 1 83 ? -2.949 -5.378 -2.357 1.00 83.31 83 THR A N 1
ATOM 643 C CA . THR A 1 83 ? -3.094 -4.517 -1.175 1.00 83.31 83 THR A CA 1
ATOM 644 C C . THR A 1 83 ? -4.547 -4.349 -0.746 1.00 83.31 83 THR A C 1
ATOM 646 O O . THR A 1 83 ? -4.832 -4.421 0.446 1.00 83.31 83 THR A O 1
ATOM 649 N N . ILE A 1 84 ? -5.483 -4.174 -1.683 1.00 79.81 84 ILE A N 1
ATOM 650 C CA . ILE A 1 84 ? -6.915 -4.100 -1.362 1.00 79.81 84 ILE A CA 1
ATOM 651 C C . ILE A 1 84 ? -7.396 -5.419 -0.753 1.00 79.81 84 ILE A C 1
ATOM 653 O O . ILE A 1 84 ? -8.135 -5.398 0.227 1.00 79.81 84 ILE A O 1
ATOM 657 N N . VAL A 1 85 ? -6.970 -6.561 -1.296 1.00 80.56 85 VAL A N 1
ATOM 658 C CA . VAL A 1 85 ? -7.322 -7.881 -0.760 1.00 80.56 85 VAL A CA 1
ATOM 659 C C . VAL A 1 85 ? -6.814 -8.044 0.670 1.00 80.56 85 VAL A C 1
ATOM 661 O O . VAL A 1 85 ? -7.573 -8.504 1.519 1.00 80.56 85 VAL A O 1
ATOM 664 N N . GLU A 1 86 ? -5.577 -7.648 0.963 1.00 75.12 86 GLU A N 1
ATOM 665 C CA . GLU A 1 86 ? -5.034 -7.714 2.324 1.00 75.12 86 GLU A CA 1
ATOM 666 C C . GLU A 1 86 ? -5.774 -6.771 3.278 1.00 75.12 86 GLU A C 1
ATOM 668 O O . GLU A 1 86 ? -6.188 -7.199 4.352 1.00 75.12 86 GLU A O 1
ATOM 673 N N . VAL A 1 87 ? -6.060 -5.533 2.862 1.00 75.69 87 VAL A N 1
ATOM 674 C CA . VAL A 1 87 ? -6.886 -4.606 3.654 1.00 75.69 87 VAL A CA 1
ATOM 675 C C . VAL A 1 87 ? -8.263 -5.212 3.943 1.00 75.69 87 VAL A C 1
ATOM 677 O O . VAL A 1 87 ? -8.704 -5.207 5.090 1.00 75.69 87 VAL A O 1
ATOM 680 N N . LEU A 1 88 ? -8.925 -5.796 2.940 1.00 74.56 88 LEU A N 1
ATOM 681 C CA . LEU A 1 88 ? -10.233 -6.435 3.102 1.00 74.56 88 LEU A CA 1
ATOM 682 C C . LEU A 1 88 ? -10.184 -7.665 4.015 1.00 74.56 88 LEU A C 1
ATOM 684 O O . LEU A 1 88 ? -11.079 -7.832 4.839 1.00 74.56 88 LEU A O 1
ATOM 688 N N . LYS A 1 89 ? -9.161 -8.520 3.898 1.00 71.81 89 LYS A N 1
ATOM 689 C CA . LYS A 1 89 ? -8.983 -9.679 4.789 1.00 71.81 89 LYS A CA 1
ATOM 690 C C . LYS A 1 89 ? -8.806 -9.243 6.232 1.00 71.81 89 LYS A C 1
ATOM 692 O O . LYS A 1 89 ? -9.401 -9.840 7.120 1.00 71.81 89 LYS A O 1
ATOM 697 N N . SER A 1 90 ? -8.004 -8.214 6.465 1.00 65.94 90 SER A N 1
ATOM 698 C CA . SER A 1 90 ? -7.752 -7.721 7.815 1.00 65.94 90 SER A CA 1
ATOM 699 C C . SER A 1 90 ? -8.984 -7.067 8.413 1.00 65.94 90 SER A C 1
ATOM 701 O O . SER A 1 90 ? -9.290 -7.313 9.568 1.00 65.94 90 SER A O 1
ATOM 703 N N . ILE A 1 91 ? -9.752 -6.335 7.609 1.00 63.88 91 ILE A N 1
ATOM 704 C CA . ILE A 1 91 ? -11.079 -5.856 7.999 1.00 63.88 91 ILE A CA 1
ATOM 705 C C . ILE A 1 91 ? -12.004 -7.034 8.354 1.00 63.88 91 ILE A C 1
ATOM 707 O O . ILE A 1 91 ? -12.647 -7.014 9.397 1.00 63.88 91 ILE A O 1
ATOM 711 N N . ALA A 1 92 ? -12.044 -8.078 7.524 1.00 67.50 92 ALA A N 1
ATOM 712 C CA . ALA A 1 92 ? -12.917 -9.234 7.726 1.00 67.50 92 ALA A CA 1
ATOM 713 C C . ALA A 1 92 ? -12.518 -10.124 8.917 1.00 67.50 92 ALA A C 1
ATOM 715 O O . ALA A 1 92 ? -13.376 -10.800 9.467 1.00 67.50 92 ALA A O 1
ATOM 716 N N . GLN A 1 93 ? -11.241 -10.157 9.305 1.00 58.88 93 GLN A N 1
ATOM 717 C CA . GLN A 1 93 ? -10.759 -10.901 10.478 1.00 58.88 93 GLN A CA 1
ATOM 718 C C . GLN A 1 93 ? -11.044 -10.189 11.803 1.00 58.88 93 GLN A C 1
ATOM 720 O O . GLN A 1 93 ? -10.991 -10.826 12.853 1.00 58.88 93 GLN A O 1
ATOM 725 N N . VAL A 1 94 ? -11.284 -8.879 11.757 1.00 49.59 94 VAL A N 1
ATOM 726 C CA . VAL A 1 94 ? -11.561 -8.058 12.941 1.00 49.59 94 VAL A CA 1
ATOM 727 C C . VAL A 1 94 ? -13.081 -7.861 13.136 1.00 49.59 94 VAL A C 1
ATOM 729 O O . VAL A 1 94 ? -13.505 -7.408 14.199 1.00 49.59 94 VAL A O 1
ATOM 732 N N . ALA A 1 95 ? -13.893 -8.263 12.147 1.00 46.16 95 ALA A N 1
ATOM 733 C CA . ALA A 1 95 ? -15.358 -8.327 12.195 1.00 46.16 95 ALA A CA 1
ATOM 734 C C . ALA A 1 95 ? -15.900 -9.614 12.846 1.00 46.16 95 ALA A C 1
ATOM 736 O O . ALA A 1 95 ? -15.236 -10.672 12.749 1.00 46.16 95 ALA A O 1
#